Protein AF-A0A971TRM1-F1 (afdb_monomer)

Radius of gyration: 13.99 Å; Cα contacts (8 Å, |Δi|>4): 236; chains: 1; bounding box: 36×29×34 Å

Nearest PDB structures (foldseek):
  6j38-assembly1_B-2  TM=5.902E-01  e=6.437E-01  Streptomyces sp. MJ635-86F5
  6j39-assembly1_A  TM=5.889E-01  e=5.647E-01  Streptomyces sp. MJ635-86F5
  6yua-assembly1_A  TM=3.708E-01  e=4.954E-01  Clostridium autoethanogenum DSM 10061
  9jxu-assembly1_A  TM=4.858E-01  e=3.307E+00  Limosilactobacillus reuteri
  1lc0-assembly1_A  TM=4.575E-01  e=2.384E+00  Rattus norvegicus

Structure (mmCIF, N/CA/C/O backbone):
data_AF-A0A971TRM1-F1
#
_entry.id   AF-A0A971TRM1-F1
#
loop_
_atom_site.group_PDB
_atom_site.id
_atom_site.type_symbol
_atom_site.label_atom_id
_atom_site.label_alt_id
_atom_site.label_comp_id
_atom_site.label_asym_id
_atom_site.label_entity_id
_atom_site.label_seq_id
_atom_site.pdbx_PDB_ins_code
_atom_site.Cartn_x
_atom_site.Cartn_y
_atom_site.Cartn_z
_atom_site.occupancy
_atom_site.B_iso_or_equiv
_atom_site.auth_seq_id
_atom_site.auth_comp_id
_atom_site.auth_asym_id
_atom_site.auth_atom_id
_atom_site.pdbx_PDB_model_num
ATOM 1 N N . MET A 1 1 ? -6.899 6.297 13.730 1.00 97.25 1 MET A N 1
ATOM 2 C CA . MET A 1 1 ? -5.560 6.035 13.160 1.00 97.25 1 MET A CA 1
ATOM 3 C C . MET A 1 1 ? -5.671 4.924 12.124 1.00 97.25 1 MET A C 1
ATOM 5 O O . MET A 1 1 ? -6.598 4.128 12.231 1.00 97.25 1 MET A O 1
ATOM 9 N N . LEU A 1 2 ? -4.779 4.900 11.138 1.00 98.69 2 LEU A N 1
ATOM 10 C CA . LEU A 1 2 ? -4.633 3.853 10.125 1.00 98.69 2 LEU A CA 1
ATOM 11 C C . LEU A 1 2 ? -3.147 3.484 10.023 1.00 98.69 2 LEU A C 1
ATOM 13 O O . LEU A 1 2 ? -2.313 4.388 10.027 1.00 98.69 2 LEU A O 1
ATOM 17 N N . VAL A 1 3 ? -2.814 2.201 9.899 1.00 98.75 3 VAL A N 1
ATOM 18 C CA . VAL A 1 3 ? -1.453 1.768 9.539 1.00 98.75 3 VAL A CA 1
ATOM 19 C C . VAL A 1 3 ? -1.422 1.409 8.057 1.00 98.75 3 VAL A C 1
ATOM 21 O O . VAL A 1 3 ? -2.172 0.545 7.610 1.00 98.75 3 VAL A O 1
ATOM 24 N N . CYS A 1 4 ? -0.572 2.076 7.285 1.00 98.56 4 CYS A N 1
ATOM 25 C CA . CYS A 1 4 ? -0.312 1.751 5.889 1.00 98.56 4 CYS A CA 1
ATOM 26 C C . CYS A 1 4 ? 0.974 0.927 5.798 1.00 98.56 4 CYS A C 1
ATOM 28 O O . CYS A 1 4 ? 2.047 1.401 6.170 1.00 98.56 4 CYS A O 1
ATOM 30 N N . ILE A 1 5 ? 0.864 -0.288 5.266 1.00 98.75 5 ILE A N 1
ATOM 31 C CA . ILE A 1 5 ? 1.966 -1.244 5.154 1.00 98.75 5 ILE A CA 1
ATOM 32 C C . ILE A 1 5 ? 2.320 -1.420 3.675 1.00 98.75 5 ILE A C 1
ATOM 34 O O . ILE A 1 5 ? 1.575 -2.037 2.912 1.00 98.75 5 ILE A O 1
ATOM 38 N N . ALA A 1 6 ? 3.459 -0.865 3.266 1.00 98.00 6 ALA A N 1
ATOM 39 C CA . ALA A 1 6 ? 4.031 -0.997 1.929 1.00 98.00 6 ALA A CA 1
ATOM 40 C C . ALA A 1 6 ? 5.101 -2.097 1.877 1.00 98.00 6 ALA A C 1
ATOM 42 O O . ALA A 1 6 ? 5.309 -2.826 2.841 1.00 98.00 6 ALA A O 1
ATOM 43 N N . SER A 1 7 ? 5.699 -2.316 0.704 1.00 96.75 7 SER A N 1
ATOM 44 C CA . SER A 1 7 ? 6.552 -3.488 0.448 1.00 96.75 7 SER A CA 1
ATOM 45 C C . SER A 1 7 ? 8.052 -3.212 0.580 1.00 96.75 7 SER A C 1
ATOM 47 O O . SER A 1 7 ? 8.843 -4.000 0.073 1.00 96.75 7 SER A O 1
ATOM 49 N N . GLY A 1 8 ? 8.460 -2.096 1.190 1.00 96.94 8 GLY A N 1
ATOM 50 C CA . GLY A 1 8 ? 9.871 -1.779 1.416 1.00 96.94 8 GLY A CA 1
ATOM 51 C C . GLY A 1 8 ? 10.572 -2.821 2.302 1.00 96.94 8 GLY A C 1
ATOM 52 O O . GLY A 1 8 ? 9.922 -3.370 3.195 1.00 96.94 8 GLY A O 1
ATOM 53 N N . PRO A 1 9 ? 11.864 -3.119 2.062 1.00 97.00 9 PRO A N 1
ATOM 54 C CA . PRO A 1 9 ? 12.670 -4.004 2.907 1.00 97.00 9 PRO A CA 1
ATOM 55 C C . PRO A 1 9 ? 12.719 -3.679 4.408 1.00 97.00 9 PRO A C 1
ATOM 57 O O . PRO A 1 9 ? 13.087 -4.557 5.178 1.00 97.00 9 PRO A O 1
ATOM 60 N N . SER A 1 10 ? 12.381 -2.458 4.843 1.00 97.31 10 SER A N 1
ATOM 61 C CA . SER A 1 10 ? 12.312 -2.138 6.279 1.00 97.31 10 SER A CA 1
ATOM 62 C C . SER A 1 10 ? 11.155 -2.816 7.014 1.00 97.31 10 SER A C 1
ATOM 64 O O . SER A 1 10 ? 11.175 -2.849 8.239 1.00 97.31 10 SER A O 1
ATOM 66 N N . LEU A 1 11 ? 10.153 -3.339 6.297 1.00 97.88 11 LEU A N 1
ATOM 67 C CA . LEU A 1 11 ? 9.034 -4.044 6.911 1.00 97.88 11 LEU A CA 1
ATOM 68 C C . LEU A 1 11 ? 9.453 -5.446 7.360 1.00 97.88 11 LEU A C 1
ATOM 70 O O . LEU A 1 11 ? 9.865 -6.266 6.535 1.00 97.88 11 LEU A O 1
ATOM 74 N N . THR A 1 12 ? 9.245 -5.741 8.640 1.00 97.38 12 THR A N 1
ATOM 75 C CA . THR A 1 12 ? 9.498 -7.062 9.223 1.00 97.38 12 THR A CA 1
ATOM 76 C C . THR A 1 12 ? 8.207 -7.804 9.590 1.00 97.38 12 THR A C 1
ATOM 78 O O . THR A 1 12 ? 7.108 -7.236 9.621 1.00 97.38 12 THR A O 1
ATOM 81 N N . ALA A 1 13 ? 8.323 -9.106 9.865 1.00 97.31 13 ALA A N 1
ATOM 82 C CA . ALA A 1 13 ? 7.198 -9.903 10.354 1.00 97.31 13 ALA A CA 1
ATOM 83 C C . ALA A 1 13 ? 6.819 -9.517 11.796 1.00 97.31 13 ALA A C 1
ATOM 85 O O . ALA A 1 13 ? 5.642 -9.532 12.162 1.00 97.31 13 ALA A O 1
ATOM 86 N N . GLU A 1 14 ? 7.808 -9.124 12.595 1.00 98.19 14 GLU A N 1
ATOM 87 C CA . GLU A 1 14 ? 7.654 -8.627 13.958 1.00 98.19 14 GLU A CA 1
ATOM 88 C C . GLU A 1 14 ? 6.846 -7.325 13.973 1.00 98.19 14 GLU A C 1
ATOM 90 O O . GLU A 1 14 ? 5.895 -7.205 14.745 1.00 98.19 14 GLU A O 1
ATOM 95 N N . ASP A 1 15 ? 7.138 -6.399 13.053 1.00 97.88 15 ASP A N 1
ATOM 96 C CA . ASP A 1 15 ? 6.339 -5.186 12.851 1.00 97.88 15 ASP A CA 1
ATOM 97 C C . ASP A 1 15 ? 4.869 -5.519 12.575 1.00 97.88 15 ASP A C 1
ATOM 99 O O . ASP A 1 15 ? 3.964 -4.969 13.204 1.00 97.88 15 ASP A O 1
ATOM 103 N N . CYS A 1 16 ? 4.620 -6.450 11.648 1.00 98.31 16 CYS A N 1
ATOM 104 C CA . CYS A 1 16 ? 3.263 -6.873 11.308 1.00 98.31 16 CYS A CA 1
ATOM 105 C C . CYS A 1 16 ? 2.551 -7.508 12.508 1.00 98.31 16 CYS A C 1
ATOM 107 O O . CYS A 1 16 ? 1.384 -7.208 12.743 1.00 98.31 16 CYS A O 1
ATOM 109 N N . THR A 1 17 ? 3.259 -8.315 13.299 1.00 98.44 17 THR A N 1
ATOM 110 C CA . THR A 1 17 ? 2.722 -8.943 14.514 1.00 98.44 17 THR A CA 1
ATOM 111 C C . THR A 1 17 ? 2.309 -7.892 15.548 1.00 98.44 17 THR A C 1
ATOM 113 O O . THR A 1 17 ? 1.219 -7.972 16.116 1.00 98.44 17 THR A O 1
ATOM 116 N N . LEU A 1 18 ? 3.139 -6.867 15.768 1.00 98.31 18 LEU A N 1
ATOM 117 C CA . LEU A 1 18 ? 2.825 -5.768 16.688 1.00 98.31 18 LEU A CA 1
ATOM 118 C C . LEU A 1 18 ? 1.607 -4.964 16.222 1.00 98.31 18 LEU A C 1
ATOM 120 O O . LEU A 1 18 ? 0.737 -4.620 17.026 1.00 98.31 18 LEU A O 1
ATOM 124 N N . VAL A 1 19 ? 1.517 -4.678 14.921 1.00 98.44 19 VAL A N 1
ATOM 125 C CA . VAL A 1 19 ? 0.361 -3.972 14.359 1.00 98.44 19 VAL A CA 1
ATOM 126 C C . VAL A 1 19 ? -0.907 -4.814 14.496 1.00 98.44 19 VAL A C 1
ATOM 128 O O . VAL A 1 19 ? -1.935 -4.274 14.902 1.00 98.44 19 VAL A O 1
ATOM 131 N N . GLU A 1 20 ? -0.852 -6.117 14.221 1.00 98.56 20 GLU A N 1
ATOM 132 C CA . GLU A 1 20 ? -1.993 -7.024 14.388 1.00 98.56 20 GLU A CA 1
ATOM 133 C C . GLU A 1 20 ? -2.524 -6.998 15.826 1.00 98.56 20 GLU A C 1
ATOM 135 O O . GLU A 1 20 ? -3.712 -6.761 16.052 1.00 98.56 20 GLU A O 1
ATOM 140 N N . GLN A 1 21 ? -1.626 -7.142 16.805 1.00 98.50 21 GLN A N 1
ATOM 141 C CA . GLN A 1 21 ? -1.960 -7.125 18.232 1.00 98.50 21 GLN A CA 1
ATOM 142 C C . GLN A 1 21 ? -2.533 -5.781 18.699 1.00 98.50 21 GLN A C 1
ATOM 144 O O . GLN A 1 21 ? -3.337 -5.745 19.629 1.00 98.50 21 GLN A O 1
ATOM 149 N N . SER A 1 22 ? -2.159 -4.675 18.049 1.00 98.12 22 SER A N 1
ATOM 150 C CA . SER A 1 22 ? -2.689 -3.346 18.378 1.00 98.12 22 SER A CA 1
ATOM 151 C C . SER A 1 22 ? -4.172 -3.166 18.023 1.00 98.12 22 SER A C 1
ATOM 153 O O . SER A 1 22 ? -4.817 -2.249 18.532 1.00 98.12 22 SER A O 1
ATOM 155 N N . GLY A 1 23 ? -4.713 -3.987 17.113 1.00 97.81 23 GLY A N 1
ATOM 156 C CA . GLY A 1 23 ? -6.080 -3.856 16.601 1.00 97.81 23 GLY A CA 1
ATOM 157 C C . GLY A 1 23 ? -6.333 -2.599 15.754 1.00 97.81 23 GLY A C 1
ATOM 158 O O . GLY A 1 23 ? -7.481 -2.309 15.403 1.00 97.81 23 GLY A O 1
ATOM 159 N N . ILE A 1 24 ? -5.293 -1.828 15.411 1.00 98.25 24 ILE A N 1
ATOM 160 C CA . ILE A 1 24 ? -5.442 -0.621 14.592 1.00 98.25 24 ILE A CA 1
ATOM 161 C C . ILE A 1 24 ? -5.832 -1.031 13.161 1.00 98.25 24 ILE A C 1
ATOM 163 O O . ILE A 1 24 ? -5.194 -1.909 12.569 1.00 98.25 24 ILE A O 1
ATOM 167 N N . PRO A 1 25 ? -6.845 -0.380 12.548 1.00 98.50 25 PRO A N 1
ATOM 168 C CA . PRO A 1 25 ? -7.183 -0.622 11.153 1.00 98.50 25 PRO A CA 1
ATOM 169 C C . PRO A 1 25 ? -5.950 -0.507 10.261 1.00 98.50 25 PRO A C 1
ATOM 171 O O . PRO A 1 25 ? -5.214 0.480 10.326 1.00 98.50 25 PRO A O 1
ATOM 174 N N . THR A 1 26 ? -5.752 -1.515 9.418 1.00 98.81 26 THR A N 1
ATOM 175 C CA . THR A 1 26 ? -4.548 -1.646 8.599 1.00 98.81 26 THR A CA 1
ATOM 176 C C . THR A 1 26 ? -4.897 -1.713 7.122 1.00 98.81 26 THR A C 1
ATOM 178 O O . THR A 1 26 ? -5.845 -2.393 6.721 1.00 98.81 26 THR A O 1
ATOM 181 N N . MET A 1 27 ? -4.115 -0.999 6.317 1.00 98.81 27 MET A N 1
ATOM 182 C CA . MET A 1 27 ? -4.137 -1.040 4.866 1.00 98.81 27 MET A CA 1
ATOM 183 C C . MET A 1 27 ? -2.833 -1.628 4.337 1.00 98.81 27 MET A C 1
ATOM 185 O O . MET A 1 27 ? -1.769 -1.023 4.460 1.00 98.81 27 MET A O 1
ATOM 189 N N . ALA A 1 28 ? -2.931 -2.784 3.691 1.00 98.81 28 ALA A N 1
ATOM 190 C CA . ALA A 1 28 ? -1.826 -3.374 2.958 1.00 98.81 28 ALA A CA 1
ATOM 191 C C . ALA A 1 28 ? -1.751 -2.796 1.538 1.00 98.81 28 ALA A C 1
ATOM 193 O O . ALA A 1 28 ? -2.754 -2.709 0.828 1.00 98.81 28 ALA A O 1
ATOM 194 N N . VAL A 1 29 ? -0.553 -2.420 1.098 1.00 98.50 29 VAL A N 1
ATOM 195 C CA . VAL A 1 29 ? -0.312 -1.894 -0.248 1.00 98.50 29 VAL A CA 1
ATOM 196 C C . VAL A 1 29 ? 0.316 -2.973 -1.121 1.00 98.50 29 VAL A C 1
ATOM 198 O O . VAL A 1 29 ? 1.329 -3.571 -0.754 1.00 98.50 29 VAL A O 1
ATOM 201 N N . ASN A 1 30 ? -0.254 -3.184 -2.310 1.00 97.38 30 ASN A N 1
ATOM 202 C CA . ASN A 1 30 ? 0.182 -4.206 -3.261 1.00 97.38 30 ASN A CA 1
ATOM 203 C C . ASN A 1 30 ? 0.360 -5.568 -2.558 1.00 97.38 30 ASN A C 1
ATOM 205 O O . ASN A 1 30 ? -0.580 -6.059 -1.950 1.00 97.38 30 ASN A O 1
ATOM 209 N N . MET A 1 31 ? 1.543 -6.188 -2.617 1.00 97.31 31 MET A N 1
ATOM 210 C CA . MET A 1 31 ? 1.788 -7.542 -2.097 1.00 97.31 31 MET A CA 1
ATOM 211 C C . MET A 1 31 ? 1.872 -7.633 -0.576 1.00 97.31 31 MET A C 1
ATOM 213 O O . MET A 1 31 ? 1.912 -8.742 -0.046 1.00 97.31 31 MET A O 1
ATOM 217 N N . SER A 1 32 ? 1.884 -6.506 0.140 1.00 98.38 32 SER A N 1
ATOM 218 C CA . SER A 1 32 ? 2.047 -6.515 1.595 1.00 9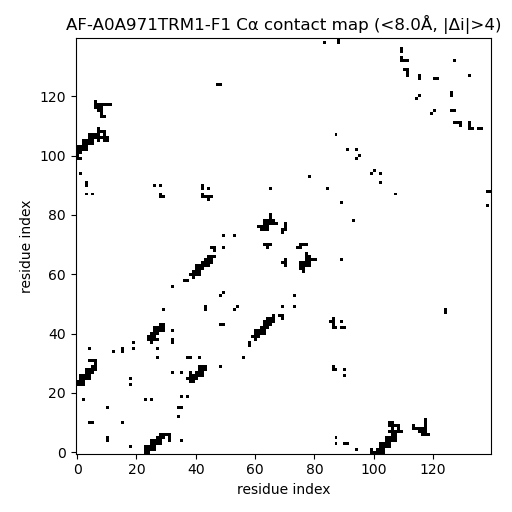8.38 32 SER A CA 1
ATOM 219 C C . SER A 1 32 ? 0.905 -7.209 2.344 1.00 98.38 32 SER A C 1
ATOM 221 O O . SER A 1 32 ? 1.089 -7.544 3.506 1.00 98.38 32 SER A O 1
ATOM 223 N N . TRP A 1 33 ? -0.217 -7.539 1.686 1.00 98.44 33 TRP A N 1
ATOM 224 C CA . TRP A 1 33 ? -1.279 -8.376 2.269 1.00 98.44 33 TRP A CA 1
ATOM 225 C C . TRP A 1 33 ? -0.797 -9.793 2.599 1.00 98.44 33 TRP A C 1
ATOM 227 O O . TRP A 1 33 ? -1.350 -10.439 3.483 1.00 98.44 33 TRP A O 1
ATOM 237 N N . LYS A 1 34 ? 0.246 -10.279 1.911 1.00 97.88 34 LYS A N 1
ATOM 238 C CA . LYS A 1 34 ? 0.838 -11.593 2.184 1.00 97.88 34 LYS A CA 1
ATOM 239 C C . LYS A 1 34 ? 1.509 -11.652 3.557 1.00 97.88 34 LYS A C 1
ATOM 241 O O . LYS A 1 34 ? 1.501 -12.712 4.169 1.00 97.88 34 LYS A O 1
ATOM 246 N N . MET A 1 35 ? 2.063 -10.533 4.027 1.00 97.81 35 MET A N 1
ATOM 247 C CA . MET A 1 35 ? 2.646 -10.412 5.367 1.00 97.81 35 MET A CA 1
ATOM 248 C C . MET A 1 35 ? 1.602 -9.900 6.370 1.00 97.81 35 MET A C 1
ATOM 250 O O . MET A 1 35 ? 1.400 -10.495 7.420 1.00 97.81 35 MET A O 1
ATOM 254 N N . ALA A 1 36 ? 0.859 -8.853 6.007 1.00 98.25 36 ALA A N 1
ATOM 255 C CA . ALA A 1 36 ? -0.223 -8.287 6.805 1.00 98.25 36 ALA A CA 1
ATOM 256 C C . ALA A 1 36 ? -1.567 -8.964 6.490 1.00 98.25 36 ALA A C 1
ATOM 258 O O . ALA A 1 36 ? -2.486 -8.338 5.954 1.00 98.25 36 ALA A O 1
ATOM 259 N N . ARG A 1 37 ? -1.691 -10.258 6.811 1.00 98.25 37 ARG A N 1
ATOM 260 C CA . ARG A 1 37 ? -2.917 -11.037 6.539 1.00 98.25 37 ARG A CA 1
ATOM 261 C C . ARG A 1 37 ? -4.150 -10.543 7.306 1.00 98.25 37 ARG A C 1
ATOM 263 O O . ARG A 1 37 ? -5.272 -10.803 6.886 1.00 98.25 37 ARG A O 1
ATOM 270 N N . PHE A 1 38 ? -3.939 -9.787 8.379 1.00 98.50 38 PHE A N 1
ATOM 271 C CA . PHE A 1 38 ? -4.965 -9.127 9.194 1.00 98.50 38 PHE A CA 1
ATOM 272 C C . PHE A 1 38 ? -5.460 -7.791 8.610 1.00 98.50 38 PHE A C 1
ATOM 274 O O . PHE A 1 38 ? -6.279 -7.106 9.227 1.00 98.50 38 PHE A O 1
ATOM 281 N N . ALA A 1 39 ? -4.950 -7.365 7.449 1.00 98.69 39 ALA A N 1
ATOM 282 C CA . ALA A 1 39 ? -5.306 -6.078 6.869 1.00 98.69 39 ALA A CA 1
ATOM 283 C C . ALA A 1 39 ? -6.816 -5.967 6.605 1.00 98.69 39 ALA A C 1
ATOM 285 O O . ALA A 1 39 ? -7.428 -6.820 5.963 1.00 98.69 39 ALA A O 1
ATOM 286 N N . LYS A 1 40 ? -7.407 -4.853 7.045 1.00 98.75 40 LYS A N 1
ATOM 287 C CA . LYS A 1 40 ? -8.809 -4.517 6.767 1.00 98.75 40 LYS A CA 1
ATOM 288 C C . LYS A 1 40 ? -8.996 -4.050 5.323 1.00 98.75 40 LYS A C 1
ATOM 290 O O . LYS A 1 40 ? -10.038 -4.297 4.718 1.00 98.75 40 LYS A O 1
ATOM 295 N N . TYR A 1 41 ? -7.986 -3.374 4.777 1.00 98.88 41 TYR A N 1
ATOM 296 C CA . TYR A 1 41 ? -8.002 -2.816 3.428 1.00 98.88 41 TYR A CA 1
ATOM 297 C C . TYR A 1 41 ? -6.790 -3.299 2.625 1.00 98.88 41 TYR A C 1
ATOM 299 O O . TYR A 1 41 ? -5.690 -3.433 3.160 1.00 98.88 41 TYR A O 1
ATOM 307 N N . ILE A 1 42 ? -6.973 -3.492 1.321 1.00 98.88 42 ILE A N 1
ATOM 308 C CA . ILE A 1 42 ? -5.892 -3.676 0.349 1.00 98.88 42 ILE A CA 1
ATOM 309 C C . ILE A 1 42 ? -5.986 -2.575 -0.697 1.00 98.88 42 ILE A C 1
ATOM 311 O O . ILE A 1 42 ? -7.044 -2.371 -1.297 1.00 98.88 42 ILE A O 1
ATOM 315 N N . TYR A 1 43 ? -4.861 -1.915 -0.964 1.00 98.75 43 TYR A N 1
ATOM 316 C CA . TYR A 1 43 ? -4.762 -0.900 -2.003 1.00 98.75 43 TYR A CA 1
ATOM 317 C C . TYR A 1 43 ? -3.728 -1.266 -3.063 1.00 98.75 43 TYR A C 1
ATOM 319 O O . TYR A 1 43 ? -2.544 -1.440 -2.769 1.00 98.75 43 TYR A O 1
ATOM 327 N N . ALA A 1 44 ? -4.157 -1.282 -4.323 1.00 97.88 44 ALA A N 1
ATOM 328 C CA . ALA A 1 44 ? -3.261 -1.319 -5.473 1.00 97.88 44 ALA A CA 1
ATOM 329 C C . ALA A 1 44 ? -3.795 -0.411 -6.582 1.00 97.88 44 ALA A C 1
ATOM 331 O O . ALA A 1 44 ? -4.985 -0.397 -6.913 1.00 97.88 44 ALA A O 1
ATOM 332 N N . GLY A 1 45 ? -2.917 0.417 -7.136 1.00 95.56 45 GLY A N 1
ATOM 333 C CA . GLY A 1 45 ? -3.355 1.539 -7.953 1.00 95.56 45 GLY A CA 1
ATOM 334 C C . GLY A 1 45 ? -3.584 1.227 -9.432 1.00 95.56 45 GLY A C 1
ATOM 335 O O . GLY A 1 45 ? -4.420 1.883 -10.053 1.00 95.56 45 GLY A O 1
ATOM 336 N N . ASP A 1 46 ? -2.878 0.244 -9.996 1.00 93.56 46 ASP A N 1
ATOM 337 C CA . ASP A 1 46 ? -2.931 -0.068 -11.424 1.00 93.56 46 ASP A CA 1
ATOM 338 C C . ASP A 1 46 ? -3.606 -1.404 -11.725 1.00 93.56 46 ASP A C 1
ATOM 340 O O . ASP A 1 46 ? -3.624 -2.337 -10.926 1.00 93.56 46 ASP A O 1
ATOM 344 N N . ARG A 1 47 ? -4.172 -1.467 -12.931 1.00 95.69 47 ARG A N 1
ATOM 345 C CA . ARG A 1 47 ? -4.934 -2.606 -13.428 1.00 95.69 47 ARG A CA 1
ATOM 346 C C . ARG A 1 47 ? -4.083 -3.866 -13.588 1.00 95.69 47 ARG A C 1
ATOM 348 O O . ARG A 1 47 ? -4.540 -4.941 -13.213 1.00 95.69 47 ARG A O 1
ATOM 355 N N . SER A 1 48 ? -2.855 -3.718 -14.086 1.00 95.50 48 SER A N 1
ATOM 356 C CA . SER A 1 48 ? -1.929 -4.835 -14.292 1.00 95.50 48 SER A CA 1
ATOM 357 C C . SER A 1 48 ? -1.617 -5.582 -13.000 1.00 95.50 48 SER A C 1
ATOM 359 O O . SER A 1 48 ? -1.501 -6.805 -13.015 1.00 95.50 48 SER A O 1
ATOM 361 N N . TRP A 1 49 ? -1.513 -4.875 -11.872 1.00 96.31 49 TRP A N 1
ATOM 362 C CA . TRP A 1 49 ? -1.329 -5.525 -10.583 1.00 96.31 49 TRP A CA 1
ATOM 363 C C . TRP A 1 49 ? -2.538 -6.392 -10.212 1.00 96.31 49 TRP A C 1
ATOM 365 O O . TRP A 1 49 ? -2.350 -7.546 -9.823 1.00 96.31 49 TRP A O 1
ATOM 375 N N . TRP A 1 50 ? -3.760 -5.876 -10.383 1.00 97.56 50 TRP A N 1
ATOM 376 C CA . TRP A 1 50 ? -4.993 -6.614 -10.084 1.00 97.56 50 TRP A CA 1
ATOM 377 C C . TRP A 1 50 ? -5.202 -7.823 -10.995 1.00 97.56 50 TRP A C 1
ATOM 379 O O . TRP A 1 50 ? -5.576 -8.880 -10.497 1.00 97.56 50 TRP A O 1
ATOM 389 N N . ASP A 1 51 ? -4.909 -7.705 -12.293 1.00 96.50 51 ASP A N 1
ATOM 390 C CA . ASP A 1 51 ? -5.028 -8.822 -13.244 1.00 96.50 51 ASP A CA 1
ATOM 391 C C . ASP A 1 51 ? -4.167 -10.025 -12.843 1.00 96.50 51 ASP A C 1
ATOM 393 O O . ASP A 1 51 ? -4.582 -11.171 -13.000 1.00 96.50 51 ASP A O 1
ATOM 397 N N . ARG A 1 52 ? -2.977 -9.763 -12.292 1.00 95.81 52 ARG A N 1
ATOM 398 C CA . ARG A 1 52 ? -2.033 -10.813 -11.898 1.00 95.81 52 ARG A CA 1
ATOM 399 C C . ARG A 1 52 ? -2.303 -11.359 -10.501 1.00 95.81 52 ARG A C 1
ATOM 401 O O . ARG A 1 52 ? -2.287 -12.567 -10.315 1.00 95.81 52 ARG A O 1
ATOM 408 N N . ASN A 1 53 ? -2.535 -10.473 -9.532 1.00 95.94 53 ASN A N 1
ATOM 409 C CA . ASN A 1 53 ? -2.486 -10.822 -8.107 1.00 95.94 53 ASN A CA 1
ATOM 410 C C . ASN A 1 53 ? -3.863 -10.811 -7.432 1.00 95.94 53 ASN A C 1
ATOM 412 O O . ASN A 1 53 ? -4.028 -11.391 -6.365 1.00 95.94 53 ASN A O 1
ATOM 416 N N . GLY A 1 54 ? -4.858 -10.135 -8.015 1.00 96.00 54 GLY A N 1
ATOM 417 C CA . GLY A 1 54 ? -6.140 -9.877 -7.354 1.00 96.00 54 GLY A CA 1
ATOM 418 C C . GLY A 1 54 ? -6.942 -11.140 -7.038 1.00 96.00 54 GLY A C 1
ATOM 419 O O . GLY A 1 54 ? -7.649 -11.181 -6.032 1.00 96.00 54 GLY A O 1
ATOM 420 N N . LYS A 1 55 ? -6.805 -12.173 -7.878 1.00 96.31 55 LYS A N 1
ATOM 421 C CA . LYS A 1 55 ? -7.445 -13.485 -7.698 1.00 96.31 55 LYS A CA 1
ATOM 422 C C . LYS A 1 55 ? -6.838 -14.309 -6.557 1.00 96.31 55 LYS A C 1
ATOM 424 O O . LYS A 1 55 ? -7.539 -15.140 -5.996 1.00 96.31 55 LYS A O 1
ATOM 429 N N . ASP A 1 56 ? -5.574 -14.059 -6.209 1.00 96.81 56 ASP A N 1
ATOM 430 C CA . ASP A 1 56 ? -4.851 -14.820 -5.183 1.00 96.81 56 ASP A CA 1
ATOM 431 C C . ASP A 1 56 ? -5.143 -14.299 -3.767 1.00 96.81 56 ASP A C 1
ATOM 433 O O . ASP A 1 56 ? -4.750 -14.919 -2.784 1.00 96.81 56 ASP A O 1
ATOM 437 N N . ILE A 1 57 ? -5.810 -13.144 -3.650 1.00 98.19 57 ILE A N 1
ATOM 438 C CA . ILE A 1 57 ? -6.184 -12.558 -2.363 1.00 98.19 57 ILE A CA 1
ATOM 439 C C . ILE A 1 57 ? -7.283 -13.414 -1.729 1.00 98.19 57 ILE A C 1
ATOM 441 O O . ILE A 1 57 ? -8.435 -13.399 -2.173 1.00 98.19 57 ILE A O 1
ATOM 445 N N . ASP A 1 58 ? -6.918 -14.081 -0.641 1.00 98.06 58 ASP A N 1
ATOM 446 C CA . ASP A 1 58 ? -7.719 -15.056 0.101 1.00 98.06 58 ASP A CA 1
ATOM 447 C C . ASP A 1 58 ? -8.172 -14.552 1.486 1.00 98.06 58 ASP A C 1
ATOM 449 O O . ASP A 1 58 ? -8.743 -15.305 2.272 1.00 98.06 58 ASP A O 1
ATOM 453 N N . ILE A 1 59 ? -7.945 -13.270 1.787 1.00 98.31 59 ILE A N 1
ATOM 454 C CA . ILE A 1 59 ? -8.404 -12.605 3.014 1.00 98.31 59 ILE A CA 1
ATOM 455 C C . ILE A 1 59 ? -9.633 -11.719 2.742 1.00 98.31 59 ILE A C 1
ATOM 457 O O . ILE A 1 59 ? -9.772 -11.187 1.632 1.00 98.31 59 ILE A O 1
ATOM 461 N N . PRO A 1 60 ? -10.515 -11.491 3.736 1.00 97.75 60 PRO A N 1
ATOM 462 C CA . PRO A 1 60 ? -11.766 -10.743 3.562 1.00 97.75 60 PRO A CA 1
ATOM 463 C C . PRO A 1 60 ? -11.577 -9.212 3.516 1.00 97.75 60 PRO A C 1
ATOM 465 O O . PRO A 1 60 ? -12.489 -8.457 3.848 1.00 97.75 60 PRO A O 1
ATOM 468 N N . ALA A 1 61 ? -10.395 -8.734 3.124 1.00 98.44 61 ALA A N 1
ATOM 469 C CA . ALA A 1 61 ? -10.072 -7.315 3.086 1.00 98.44 61 ALA A CA 1
ATOM 470 C C . ALA A 1 61 ? -10.857 -6.572 1.993 1.00 98.44 61 ALA A C 1
ATOM 472 O O . ALA A 1 61 ? -11.023 -7.060 0.870 1.00 98.44 61 ALA A O 1
ATOM 473 N N . GLU A 1 62 ? -11.270 -5.339 2.285 1.00 98.56 62 GLU A N 1
ATOM 474 C CA . GLU A 1 62 ? -11.842 -4.451 1.277 1.00 98.56 62 GLU A CA 1
ATOM 475 C C . GLU A 1 62 ? -10.777 -4.043 0.252 1.00 98.56 62 GLU A C 1
ATOM 477 O O . GLU A 1 62 ? -9.686 -3.594 0.603 1.00 98.56 62 GLU A O 1
ATOM 482 N N . ARG A 1 63 ? -11.108 -4.152 -1.035 1.00 98.75 63 ARG A N 1
ATOM 483 C CA . ARG A 1 63 ? -10.169 -3.932 -2.143 1.00 98.75 63 ARG A CA 1
ATOM 484 C C . ARG A 1 63 ? -10.413 -2.573 -2.786 1.00 98.75 63 ARG A C 1
ATOM 486 O O . ARG A 1 63 ? -11.526 -2.305 -3.243 1.00 98.75 63 ARG A O 1
ATOM 493 N N . TRP A 1 64 ? -9.371 -1.751 -2.857 1.00 98.75 64 TRP A N 1
ATOM 494 C CA . TRP A 1 64 ? -9.443 -0.373 -3.336 1.00 98.75 64 TRP A CA 1
ATOM 495 C C . TRP A 1 64 ? -8.409 -0.071 -4.419 1.00 98.75 64 TRP A C 1
ATOM 497 O O . TRP A 1 64 ? -7.253 -0.489 -4.355 1.00 98.75 64 TRP A O 1
ATOM 507 N N . THR A 1 65 ? -8.817 0.711 -5.415 1.00 98.62 65 THR A N 1
ATOM 508 C CA . THR A 1 65 ? -7.946 1.143 -6.513 1.00 98.62 65 THR A CA 1
ATOM 509 C C . THR A 1 65 ? -8.306 2.536 -7.009 1.00 98.62 65 THR A C 1
ATOM 511 O O . THR A 1 65 ? -9.474 2.909 -6.997 1.00 98.62 65 THR A O 1
ATOM 514 N N . CYS A 1 66 ? -7.335 3.312 -7.498 1.00 97.69 66 CYS A N 1
ATOM 515 C CA . CYS A 1 66 ? -7.620 4.559 -8.220 1.00 97.69 66 CYS A CA 1
ATOM 516 C C . CYS A 1 66 ? -7.917 4.342 -9.712 1.00 97.69 66 CYS A C 1
ATOM 518 O O . CYS A 1 66 ? -8.373 5.265 -10.387 1.00 97.69 66 CYS A O 1
ATOM 520 N N . SER A 1 67 ? -7.664 3.145 -10.250 1.00 97.19 67 SER A N 1
ATOM 521 C CA . SER A 1 67 ? -7.930 2.838 -11.654 1.00 97.19 67 SER A CA 1
ATOM 522 C C . SER A 1 67 ? -9.398 2.475 -11.866 1.00 97.19 67 SER A C 1
ATOM 524 O O . SER A 1 67 ? -9.856 1.425 -11.419 1.00 97.19 67 SER A O 1
ATOM 526 N N . PHE A 1 68 ? -10.125 3.304 -12.617 1.00 97.06 68 PHE A N 1
ATOM 527 C CA . PHE A 1 68 ? -11.517 3.022 -12.981 1.00 97.06 68 PHE A CA 1
ATOM 528 C C . PHE A 1 68 ? -11.661 1.690 -13.742 1.00 97.06 68 PHE A C 1
ATOM 530 O O . PHE A 1 68 ? -12.556 0.898 -13.458 1.00 97.06 68 PHE A O 1
ATOM 537 N N . SER A 1 69 ? -10.727 1.394 -14.655 1.00 97.56 69 SER A N 1
ATOM 538 C CA . SER A 1 69 ? -10.700 0.121 -15.392 1.00 97.56 69 SER A CA 1
ATOM 539 C C . SER A 1 69 ? -10.500 -1.087 -14.468 1.00 97.56 69 SER A C 1
ATOM 541 O O . SER A 1 69 ? -11.104 -2.138 -14.686 1.00 97.56 69 SER A O 1
ATOM 543 N N . ALA A 1 70 ? -9.674 -0.957 -13.424 1.00 97.75 70 ALA A N 1
ATOM 544 C CA . ALA A 1 70 ? -9.500 -2.018 -12.433 1.00 97.75 70 ALA A CA 1
ATOM 545 C C . ALA A 1 70 ? -10.743 -2.198 -11.566 1.00 97.75 70 ALA A C 1
ATOM 547 O O . ALA A 1 70 ? -11.199 -3.327 -11.408 1.00 97.75 70 ALA A O 1
ATOM 548 N N . ALA A 1 71 ? -11.322 -1.097 -11.084 1.00 98.44 71 ALA A N 1
ATOM 549 C CA . ALA A 1 71 ? -12.548 -1.120 -10.297 1.00 98.44 71 ALA A CA 1
ATOM 550 C C . ALA A 1 71 ? -13.692 -1.819 -11.041 1.00 98.44 71 ALA A C 1
ATOM 552 O O . ALA A 1 71 ? -14.311 -2.732 -10.501 1.00 98.44 71 ALA A O 1
ATOM 553 N N . SER A 1 72 ? -13.915 -1.449 -12.305 1.00 97.88 72 SER A N 1
ATOM 554 C CA . SER A 1 72 ? -14.977 -2.025 -13.132 1.00 97.88 72 SER A CA 1
ATOM 555 C C . SER A 1 72 ? -14.765 -3.517 -13.407 1.00 97.88 72 SER A C 1
ATOM 557 O O . SER A 1 72 ? -15.673 -4.316 -13.190 1.00 97.88 72 SER A O 1
ATOM 559 N N . HIS A 1 73 ? -13.569 -3.918 -13.840 1.00 97.81 73 HIS A N 1
ATOM 560 C CA . HIS A 1 73 ? -13.333 -5.301 -14.257 1.00 97.81 73 HIS A CA 1
ATOM 561 C C . HIS A 1 73 ? -13.232 -6.285 -13.095 1.00 97.81 73 HIS A C 1
ATOM 563 O O . HIS A 1 73 ? -13.767 -7.385 -13.178 1.00 97.81 73 HIS A O 1
ATOM 569 N N . HIS A 1 74 ? -12.566 -5.887 -12.008 1.00 97.69 74 HIS A N 1
ATOM 570 C CA . HIS A 1 74 ? -12.396 -6.734 -10.824 1.00 97.69 74 HIS A CA 1
ATOM 571 C C . HIS A 1 74 ? -13.536 -6.578 -9.814 1.00 97.69 74 HIS A C 1
ATOM 573 O O . HIS A 1 74 ? -13.533 -7.257 -8.792 1.00 97.69 74 HIS A O 1
ATOM 579 N N . LYS A 1 75 ? -14.511 -5.697 -10.091 1.00 97.62 75 LYS A N 1
ATOM 580 C CA . LYS A 1 75 ? -15.642 -5.366 -9.205 1.00 97.62 75 LYS A CA 1
ATOM 581 C C . LYS A 1 75 ? -15.180 -4.955 -7.800 1.00 97.62 75 LYS A C 1
ATOM 583 O O . LYS A 1 75 ? -15.747 -5.370 -6.792 1.00 97.62 75 LYS A O 1
ATOM 588 N N . ILE A 1 76 ? -14.130 -4.138 -7.747 1.00 98.31 76 ILE A N 1
ATOM 589 C CA . ILE A 1 76 ? -13.533 -3.604 -6.514 1.00 98.31 76 ILE A CA 1
ATOM 590 C C . ILE A 1 76 ? -13.823 -2.107 -6.372 1.00 98.31 76 ILE A C 1
ATOM 592 O O . ILE A 1 76 ? -14.265 -1.451 -7.316 1.00 98.31 76 ILE A O 1
ATOM 596 N N . LYS A 1 77 ? -13.577 -1.543 -5.187 1.00 98.56 77 LYS A N 1
ATOM 597 C CA . LYS A 1 77 ? -13.951 -0.160 -4.883 1.00 98.56 77 LYS A CA 1
ATOM 598 C C . LYS A 1 77 ? -13.049 0.842 -5.603 1.00 98.56 77 LYS A C 1
ATOM 600 O O . LYS A 1 77 ? -11.820 0.722 -5.603 1.00 98.56 77 LYS A O 1
ATOM 605 N N . HIS A 1 78 ? -13.671 1.860 -6.198 1.00 98.38 78 HIS A N 1
ATOM 606 C CA . HIS A 1 78 ? -12.969 2.939 -6.889 1.00 98.38 78 HIS A CA 1
ATOM 607 C C . HIS A 1 78 ? -12.698 4.111 -5.944 1.00 98.38 78 HIS A C 1
ATOM 609 O O . HIS A 1 78 ? -13.615 4.719 -5.401 1.00 98.38 78 HIS A O 1
ATOM 615 N N . HIS A 1 79 ? -11.424 4.448 -5.779 1.00 97.88 79 HIS A N 1
ATOM 616 C CA . HIS A 1 79 ? -10.959 5.665 -5.133 1.00 97.88 79 HIS A CA 1
ATOM 617 C C . HIS A 1 79 ? -10.774 6.758 -6.197 1.00 97.88 79 HIS A C 1
ATOM 619 O O . HIS A 1 79 ? -9.764 6.785 -6.906 1.00 97.88 79 HIS A O 1
ATOM 625 N N . ASN A 1 80 ? -11.761 7.643 -6.338 1.00 96.25 80 ASN A N 1
ATOM 626 C CA . ASN A 1 80 ? -11.735 8.709 -7.337 1.00 96.25 80 ASN A CA 1
ATOM 627 C C . ASN A 1 80 ? -10.825 9.867 -6.899 1.00 96.25 80 ASN A C 1
ATOM 629 O O . ASN A 1 80 ? -11.257 10.781 -6.203 1.00 96.25 80 ASN A O 1
ATOM 633 N N . VAL A 1 81 ? -9.563 9.831 -7.329 1.00 94.81 81 VAL A N 1
ATOM 634 C CA . VAL A 1 81 ? -8.543 10.815 -6.949 1.00 94.81 81 VAL A CA 1
ATOM 635 C C . VAL A 1 81 ? -7.642 11.166 -8.138 1.00 94.81 81 VAL A C 1
ATOM 637 O O . VAL A 1 81 ? -7.360 10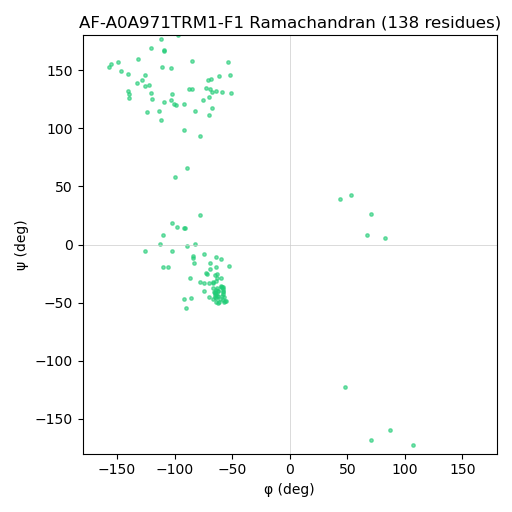.333 -9.003 1.00 94.81 81 VAL A O 1
ATOM 640 N N . LYS A 1 82 ? -7.184 12.421 -8.197 1.00 90.06 82 LYS A N 1
ATOM 641 C CA . LYS A 1 82 ? -6.393 12.983 -9.309 1.00 90.06 82 LYS A CA 1
ATOM 642 C C . LYS A 1 82 ? -4.951 13.298 -8.894 1.00 90.06 82 LYS A C 1
ATOM 644 O O . LYS A 1 82 ? -4.555 13.095 -7.749 1.00 90.06 82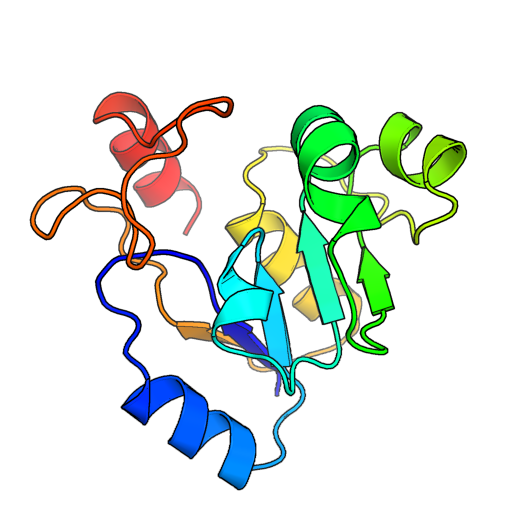 LYS A O 1
ATOM 649 N N . GLY A 1 83 ? -4.131 13.749 -9.843 1.00 89.00 83 GLY A N 1
ATOM 650 C CA . GLY A 1 83 ? -2.750 14.177 -9.596 1.00 89.00 83 GLY A CA 1
ATOM 651 C C . GLY A 1 83 ? -1.721 13.047 -9.659 1.00 89.00 83 GLY A C 1
ATOM 652 O O . GLY A 1 83 ? -1.970 12.001 -10.262 1.00 89.00 83 GLY A O 1
ATOM 653 N N . ALA A 1 84 ? -0.554 13.279 -9.050 1.00 86.88 84 ALA A N 1
ATOM 654 C CA . ALA A 1 84 ? 0.570 12.345 -9.056 1.00 86.88 84 ALA A CA 1
ATOM 655 C C . ALA A 1 84 ? 0.171 10.943 -8.561 1.00 86.88 84 ALA A C 1
ATOM 657 O O . ALA A 1 84 ? -0.818 10.776 -7.855 1.00 86.88 84 ALA A O 1
ATOM 658 N N . TYR A 1 85 ? 0.941 9.921 -8.947 1.00 88.69 85 TYR A N 1
ATOM 659 C CA . TYR A 1 85 ? 0.567 8.523 -8.722 1.00 88.69 85 TYR A CA 1
ATOM 660 C C . TYR A 1 85 ? 1.747 7.637 -8.290 1.00 88.69 85 TYR A C 1
ATOM 662 O O . TYR A 1 85 ? 2.800 7.626 -8.944 1.00 88.69 85 TYR A O 1
ATOM 670 N N . ASN A 1 86 ? 1.525 6.902 -7.195 1.00 92.12 86 ASN A N 1
ATOM 671 C CA . ASN A 1 86 ? 2.098 5.603 -6.825 1.00 92.12 86 ASN A CA 1
ATOM 672 C C . ASN A 1 86 ? 1.122 4.929 -5.820 1.00 92.12 86 ASN A C 1
ATOM 674 O O . ASN A 1 86 ? 0.391 5.651 -5.136 1.00 92.12 86 ASN A O 1
ATOM 678 N N . SER A 1 87 ? 1.074 3.590 -5.726 1.00 95.12 87 SER A N 1
ATOM 679 C CA . SER A 1 87 ? 0.099 2.895 -4.854 1.00 95.12 87 SER A CA 1
ATOM 680 C C . SER A 1 87 ? 0.204 3.307 -3.380 1.00 95.12 87 SER A C 1
ATOM 682 O O . SER A 1 87 ? -0.820 3.517 -2.738 1.00 95.12 87 SER A O 1
ATOM 684 N N . GLY A 1 88 ? 1.421 3.471 -2.852 1.00 96.38 88 GLY A N 1
ATOM 685 C CA . GLY A 1 88 ? 1.643 3.812 -1.443 1.00 96.38 88 GLY A CA 1
ATOM 686 C C . GLY A 1 88 ? 1.097 5.190 -1.070 1.00 96.38 88 GLY A C 1
ATOM 687 O O . GLY A 1 88 ? 0.403 5.325 -0.071 1.00 96.38 88 GLY A O 1
ATOM 688 N N . MET A 1 89 ? 1.347 6.203 -1.897 1.00 95.56 89 MET A N 1
ATOM 689 C CA . MET A 1 89 ? 0.815 7.557 -1.723 1.00 95.56 89 MET A CA 1
ATOM 690 C C . MET A 1 89 ? -0.707 7.582 -1.891 1.00 95.56 89 MET A C 1
ATOM 692 O O . MET A 1 89 ? -1.395 8.290 -1.162 1.00 95.56 89 MET A O 1
ATOM 696 N N . ARG A 1 90 ? -1.258 6.786 -2.816 1.00 96.69 90 ARG A N 1
ATOM 697 C CA . ARG A 1 90 ? -2.713 6.670 -2.985 1.00 96.69 90 ARG A CA 1
ATOM 698 C C . ARG A 1 90 ? -3.399 6.018 -1.785 1.00 96.69 90 ARG A C 1
ATOM 700 O O . ARG A 1 90 ? -4.511 6.425 -1.466 1.00 96.69 90 ARG A O 1
ATOM 707 N N . ALA A 1 91 ? -2.742 5.078 -1.109 1.00 97.94 91 ALA A N 1
ATOM 708 C CA . ALA A 1 91 ? -3.222 4.520 0.153 1.00 97.94 91 ALA A CA 1
ATOM 709 C C . ALA A 1 91 ? -3.242 5.580 1.271 1.00 97.94 91 ALA A C 1
ATOM 711 O O . ALA A 1 91 ? -4.224 5.687 1.998 1.00 97.94 91 ALA A O 1
ATOM 712 N N . ILE A 1 92 ? -2.213 6.432 1.365 1.00 97.06 92 ILE A N 1
ATOM 713 C CA . ILE A 1 92 ? -2.208 7.553 2.324 1.00 97.06 92 ILE A CA 1
ATOM 714 C C . ILE A 1 92 ? -3.351 8.528 2.024 1.00 97.06 92 ILE A C 1
ATOM 716 O O . ILE A 1 92 ? -4.133 8.843 2.916 1.00 97.06 92 ILE A O 1
ATOM 720 N N . GLN A 1 93 ? -3.482 8.969 0.769 1.00 96.88 93 GLN A N 1
ATOM 721 C CA . GLN A 1 93 ? -4.563 9.871 0.352 1.00 96.88 93 GLN A CA 1
ATOM 722 C C . GLN A 1 93 ? -5.939 9.271 0.633 1.00 96.88 93 GLN A C 1
ATOM 724 O O . GLN A 1 93 ? -6.791 9.949 1.189 1.00 96.88 93 GLN A O 1
ATOM 729 N N . TRP A 1 94 ? -6.121 7.978 0.349 1.00 98.12 94 TRP A N 1
ATOM 730 C CA . TRP A 1 94 ? -7.354 7.273 0.685 1.00 98.12 94 TRP A CA 1
ATOM 731 C C . TRP A 1 94 ? -7.651 7.363 2.183 1.00 98.12 94 TRP A C 1
ATOM 733 O O . TRP A 1 94 ? -8.776 7.675 2.561 1.00 98.12 94 TRP A O 1
ATOM 743 N N . GLY A 1 95 ? -6.646 7.146 3.039 1.00 98.19 95 GLY A N 1
ATOM 744 C CA . GLY A 1 95 ? -6.801 7.269 4.488 1.00 98.19 95 GLY A CA 1
ATOM 745 C C . GLY A 1 95 ? -7.255 8.668 4.910 1.00 98.19 95 GLY A C 1
ATOM 746 O O . GLY A 1 95 ? -8.181 8.798 5.710 1.00 98.19 95 GLY A O 1
ATOM 747 N N . ILE A 1 96 ? -6.652 9.708 4.331 1.00 97.25 96 ILE A N 1
ATOM 748 C CA . ILE A 1 96 ? -7.024 11.108 4.581 1.00 97.25 96 ILE A CA 1
ATOM 749 C C . ILE A 1 96 ? -8.480 11.358 4.163 1.00 97.25 96 ILE A C 1
ATOM 751 O O . ILE A 1 96 ? -9.267 11.862 4.967 1.00 97.25 96 ILE A O 1
ATOM 755 N N . ASP A 1 97 ? -8.854 10.943 2.952 1.00 97.38 97 ASP A N 1
ATOM 756 C CA . ASP A 1 97 ? -10.195 11.139 2.389 1.00 97.38 97 ASP A CA 1
ATOM 757 C C . ASP A 1 97 ? -11.275 10.367 3.172 1.00 97.38 97 ASP A C 1
ATOM 759 O O . ASP A 1 97 ? -12.426 10.792 3.234 1.00 97.38 97 ASP A O 1
ATOM 763 N N . HIS A 1 98 ? -10.897 9.273 3.843 1.00 97.38 98 HIS A N 1
ATOM 764 C CA . HIS A 1 98 ? -11.767 8.487 4.731 1.00 97.38 98 HIS A CA 1
ATOM 765 C C . HIS A 1 98 ? -11.714 8.952 6.196 1.00 97.38 98 HIS A C 1
ATOM 767 O O . HIS A 1 98 ? -12.185 8.261 7.100 1.00 97.38 98 HIS A O 1
ATOM 773 N N . GLY A 1 99 ? -11.153 10.136 6.451 1.00 98.12 99 GLY A N 1
ATOM 774 C CA . GLY A 1 99 ? -11.217 10.810 7.745 1.00 98.12 99 GLY A CA 1
ATOM 775 C C . GLY A 1 99 ? -10.182 10.352 8.773 1.00 98.12 99 GLY A C 1
ATOM 776 O O . GLY A 1 99 ? -10.210 10.837 9.909 1.00 98.12 99 GLY A O 1
ATOM 777 N N . TYR A 1 100 ? -9.240 9.475 8.410 1.00 98.44 100 TYR A N 1
ATOM 778 C CA . TYR A 1 100 ? -8.163 9.081 9.315 1.00 98.44 100 TYR A CA 1
ATOM 779 C C . TYR A 1 100 ? -7.224 10.268 9.572 1.00 98.44 100 TYR A C 1
ATOM 781 O O . TYR A 1 100 ? -6.570 10.778 8.670 1.00 98.44 100 TYR A O 1
ATOM 789 N N . LYS A 1 101 ? -7.142 10.701 10.836 1.00 97.56 101 LYS A N 1
ATOM 790 C CA . LYS A 1 101 ? -6.332 11.862 11.262 1.00 97.56 101 LYS A CA 1
ATOM 791 C C . LYS A 1 101 ? -4.855 11.553 11.498 1.00 97.56 101 LYS A C 1
ATOM 793 O O . LYS A 1 101 ? -4.038 12.460 11.575 1.00 97.56 101 LYS A O 1
ATOM 798 N N . THR A 1 102 ? -4.522 10.274 11.613 1.00 98.12 102 THR A N 1
ATOM 799 C CA . THR A 1 102 ? -3.158 9.800 11.850 1.00 98.12 102 THR A CA 1
ATOM 800 C C . THR A 1 102 ? -2.938 8.564 11.006 1.00 98.12 102 THR A C 1
ATOM 802 O O . THR A 1 102 ? -3.731 7.619 11.096 1.00 98.12 102 THR A O 1
ATOM 805 N N . ILE A 1 103 ? -1.880 8.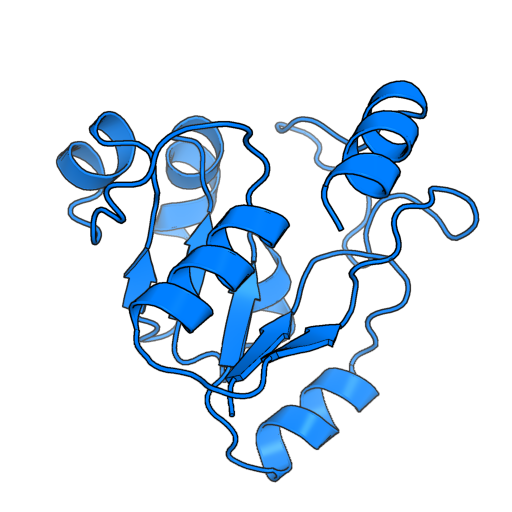591 10.200 1.00 98.25 103 ILE A N 1
ATOM 806 C CA . ILE A 1 103 ? -1.496 7.506 9.303 1.00 98.25 103 ILE A CA 1
ATOM 807 C C . ILE A 1 103 ? -0.054 7.126 9.634 1.00 98.25 103 ILE A C 1
ATOM 809 O O . ILE A 1 103 ? 0.850 7.939 9.457 1.00 98.25 103 ILE A O 1
ATOM 813 N N . LEU A 1 104 ? 0.143 5.910 10.137 1.00 98.25 104 LEU A N 1
ATOM 814 C CA . LEU A 1 104 ? 1.465 5.341 10.381 1.00 98.25 104 LEU A CA 1
ATOM 815 C C . LEU A 1 104 ? 1.953 4.651 9.104 1.00 98.25 104 LEU A C 1
ATOM 817 O O . LEU A 1 104 ? 1.192 3.913 8.479 1.00 98.25 104 LEU A O 1
ATOM 821 N N . LEU A 1 105 ? 3.202 4.895 8.713 1.00 98.25 105 LEU A N 1
ATOM 822 C CA . LEU A 1 105 ? 3.790 4.364 7.483 1.00 98.25 105 LEU A CA 1
ATOM 823 C C . LEU A 1 105 ? 4.834 3.302 7.820 1.00 98.25 105 LEU A C 1
ATOM 825 O O . LEU A 1 105 ? 5.801 3.600 8.514 1.00 98.25 105 LEU A O 1
ATOM 829 N N . MET A 1 106 ? 4.662 2.089 7.297 1.00 98.19 106 MET A N 1
ATOM 830 C CA . MET A 1 106 ? 5.616 0.984 7.458 1.00 98.19 106 MET A CA 1
ATOM 831 C C . MET A 1 106 ? 6.018 0.421 6.093 1.00 98.19 106 MET A C 1
ATOM 833 O O . MET A 1 106 ? 5.169 0.270 5.212 1.00 98.19 106 MET A O 1
ATOM 837 N N . GLY A 1 107 ? 7.308 0.145 5.882 1.00 97.44 107 GLY A N 1
ATOM 838 C CA . GLY A 1 107 ? 7.825 -0.305 4.581 1.00 97.44 107 GLY A CA 1
ATOM 839 C C . GLY A 1 107 ? 7.821 0.776 3.486 1.00 97.44 107 GLY A C 1
ATOM 840 O O . GLY A 1 107 ? 7.716 0.452 2.300 1.00 97.44 107 GLY A O 1
ATOM 841 N N . TYR A 1 108 ? 7.883 2.062 3.855 1.00 96.69 108 TYR A N 1
ATOM 842 C CA . TYR A 1 108 ? 7.919 3.221 2.943 1.00 96.69 108 TYR A CA 1
ATOM 843 C C . TYR A 1 108 ? 9.349 3.754 2.748 1.00 96.69 108 TYR A C 1
ATOM 845 O O . TYR A 1 108 ? 9.648 4.918 2.993 1.00 96.69 108 TYR A O 1
ATOM 853 N N . ASP A 1 109 ? 10.253 2.898 2.282 1.00 95.69 109 ASP A N 1
ATOM 854 C CA . ASP A 1 109 ? 11.697 3.136 2.440 1.00 95.69 109 ASP A CA 1
ATOM 855 C C . ASP A 1 109 ? 12.264 4.244 1.553 1.00 95.69 109 ASP A C 1
ATOM 857 O O . ASP A 1 109 ? 13.321 4.798 1.848 1.00 95.69 109 ASP A O 1
ATOM 861 N N . CYS A 1 110 ? 11.604 4.536 0.425 1.00 93.88 110 CYS A N 1
ATOM 862 C CA . CYS A 1 110 ? 12.081 5.493 -0.580 1.00 93.88 110 CYS A CA 1
ATOM 863 C C . CYS A 1 110 ? 13.586 5.335 -0.890 1.00 93.88 110 CYS A C 1
ATOM 865 O O . CYS A 1 110 ? 14.319 6.316 -1.045 1.00 93.88 110 CYS A O 1
ATOM 867 N N . SER A 1 111 ? 14.050 4.087 -0.952 1.00 93.94 111 SER A N 1
ATOM 868 C CA . SER A 1 111 ? 15.455 3.706 -1.063 1.00 93.94 111 SER A CA 1
ATOM 869 C C . SER A 1 111 ? 15.568 2.320 -1.698 1.00 93.94 111 SER A C 1
ATOM 871 O O . SER A 1 111 ? 14.624 1.539 -1.630 1.00 93.94 111 SER A O 1
ATOM 873 N N . LEU A 1 112 ? 16.716 2.032 -2.318 1.00 94.00 112 LEU A N 1
ATOM 874 C CA . LEU A 1 112 ? 17.088 0.693 -2.805 1.00 94.00 112 LEU A CA 1
ATOM 875 C C . LEU A 1 112 ? 18.267 0.095 -2.026 1.00 94.00 112 LEU A C 1
ATOM 877 O O . LEU A 1 112 ? 18.723 -0.994 -2.357 1.00 94.00 112 LEU A O 1
ATOM 881 N N . VAL A 1 113 ? 18.793 0.818 -1.028 1.00 94.38 113 VAL A N 1
ATOM 882 C CA . VAL A 1 113 ? 20.031 0.445 -0.318 1.00 94.38 113 VAL A CA 1
ATOM 883 C C . VAL A 1 113 ? 19.909 -0.932 0.339 1.00 94.38 113 VAL A C 1
ATOM 885 O O . VAL A 1 113 ? 20.855 -1.707 0.296 1.00 94.38 113 VAL A O 1
ATOM 888 N N . ASN A 1 114 ? 18.725 -1.261 0.860 1.00 92.75 114 ASN A N 1
ATOM 889 C CA . ASN A 1 114 ? 18.457 -2.519 1.562 1.00 92.75 114 ASN A CA 1
ATOM 890 C C . ASN A 1 114 ? 17.703 -3.542 0.690 1.00 92.75 114 ASN A C 1
ATOM 892 O O . ASN A 1 114 ? 17.091 -4.469 1.212 1.00 92.75 114 ASN A O 1
ATOM 896 N N . GLY A 1 115 ? 17.709 -3.369 -0.636 1.00 93.00 115 GLY A N 1
ATOM 897 C CA . GLY A 1 115 ? 16.994 -4.228 -1.582 1.00 93.00 115 GLY A CA 1
ATOM 898 C C . GLY A 1 115 ? 15.756 -3.574 -2.202 1.00 93.00 115 GLY A C 1
ATOM 899 O O . GLY A 1 115 ? 15.515 -2.376 -2.060 1.00 93.00 115 GLY A O 1
ATOM 900 N N . LEU A 1 116 ? 14.986 -4.371 -2.951 1.00 93.44 116 LEU A N 1
ATOM 901 C CA . LEU A 1 116 ? 13.825 -3.892 -3.716 1.00 93.44 116 LEU A CA 1
ATOM 902 C C . LEU A 1 116 ? 12.534 -3.949 -2.897 1.00 93.44 116 LEU A C 1
ATOM 904 O O . LEU A 1 116 ? 11.836 -2.946 -2.761 1.00 93.44 116 LEU A O 1
ATOM 908 N N . HIS A 1 117 ? 12.233 -5.135 -2.372 1.00 94.69 117 HIS A N 1
ATOM 909 C CA . HIS A 1 117 ? 11.065 -5.433 -1.555 1.00 94.69 117 HIS A CA 1
ATOM 910 C C . HIS A 1 117 ? 11.397 -6.533 -0.552 1.00 94.69 117 HIS A C 1
ATOM 912 O O . HIS A 1 117 ? 12.262 -7.364 -0.835 1.00 94.69 117 HIS A O 1
ATOM 918 N N . TRP A 1 118 ? 10.646 -6.611 0.550 1.00 95.81 118 TRP A N 1
ATOM 919 C CA . TRP A 1 118 ? 10.749 -7.738 1.490 1.00 95.81 118 TRP A CA 1
ATOM 920 C C . TRP A 1 118 ? 10.442 -9.091 0.815 1.00 95.81 118 TRP A C 1
ATOM 922 O O . TRP A 1 118 ? 11.001 -10.115 1.186 1.00 95.81 118 TRP A O 1
ATOM 932 N N . HIS A 1 119 ? 9.597 -9.100 -0.225 1.00 92.81 119 HIS A N 1
ATOM 933 C CA . HIS A 1 119 ? 9.239 -10.297 -1.001 1.00 92.81 119 HIS A CA 1
ATOM 934 C C . HIS A 1 119 ? 10.138 -10.523 -2.233 1.00 92.81 119 HIS A C 1
ATOM 936 O O . HIS A 1 119 ? 9.769 -11.268 -3.141 1.00 92.81 119 HIS A O 1
ATOM 942 N N . GLY A 1 120 ? 11.277 -9.831 -2.324 1.00 91.88 120 GLY A N 1
ATOM 943 C CA . GLY A 1 120 ? 12.159 -9.878 -3.489 1.00 91.88 120 GLY A CA 1
ATOM 944 C C . GLY A 1 120 ? 11.590 -9.185 -4.734 1.00 91.88 120 GLY A C 1
ATOM 945 O O . GLY A 1 120 ? 10.611 -8.437 -4.681 1.00 91.88 120 GLY A O 1
ATOM 946 N N . ALA A 1 121 ? 12.235 -9.400 -5.879 1.00 90.81 121 ALA A N 1
ATOM 947 C CA . ALA A 1 121 ? 11.832 -8.781 -7.137 1.00 90.81 121 ALA A CA 1
ATOM 948 C C . ALA A 1 121 ? 10.515 -9.371 -7.666 1.00 90.81 121 ALA A C 1
ATOM 950 O O . ALA A 1 121 ? 10.300 -10.581 -7.643 1.00 90.81 121 ALA A O 1
ATOM 951 N N . TYR A 1 122 ? 9.666 -8.523 -8.240 1.00 85.31 122 TYR A N 1
ATOM 952 C CA . TYR A 1 122 ? 8.614 -8.990 -9.134 1.00 85.31 122 TYR A CA 1
ATOM 953 C C . TYR A 1 122 ? 9.239 -9.631 -10.376 1.00 85.31 122 TYR A C 1
ATOM 955 O O . TYR A 1 122 ? 10.098 -9.024 -11.017 1.00 85.31 122 TYR A O 1
ATOM 963 N N . THR A 1 123 ? 8.767 -10.817 -10.752 1.00 83.25 123 THR A N 1
ATOM 964 C CA . THR A 1 123 ? 9.122 -11.471 -12.024 1.00 83.25 123 THR A CA 1
ATOM 965 C C . THR A 1 123 ? 8.368 -10.865 -13.206 1.00 83.25 123 THR A C 1
ATOM 967 O O . THR A 1 123 ? 8.882 -10.781 -14.314 1.00 83.25 123 THR A O 1
ATOM 970 N N . GLU A 1 124 ? 7.144 -10.409 -12.951 1.00 79.06 124 GLU A N 1
ATOM 971 C CA . GLU A 1 124 ? 6.161 -10.084 -13.985 1.00 79.06 124 GLU A CA 1
ATOM 972 C C . GLU A 1 124 ? 5.590 -8.658 -13.890 1.00 79.06 124 GLU A C 1
ATOM 974 O O . GLU A 1 124 ? 4.841 -8.212 -14.760 1.00 79.06 124 GLU A O 1
ATOM 979 N N . ASN A 1 125 ? 5.945 -7.924 -12.837 1.00 81.38 125 ASN A N 1
ATOM 980 C CA . ASN A 1 125 ? 5.543 -6.539 -12.604 1.00 81.38 125 ASN A CA 1
ATOM 981 C C . ASN A 1 125 ? 6.771 -5.628 -12.507 1.00 81.38 125 ASN A C 1
ATOM 983 O O . ASN A 1 125 ? 7.912 -6.079 -12.434 1.00 81.38 125 ASN A O 1
ATOM 987 N N . ARG A 1 126 ? 6.539 -4.312 -12.524 1.00 84.94 126 ARG A N 1
ATOM 988 C CA . ARG A 1 126 ? 7.630 -3.335 -12.459 1.00 84.94 126 ARG A CA 1
ATOM 989 C C . ARG A 1 126 ? 8.269 -3.321 -11.075 1.00 84.94 126 ARG A C 1
ATOM 991 O O . ARG A 1 126 ? 7.590 -3.079 -10.082 1.00 84.94 126 ARG A O 1
ATOM 998 N N . ASN A 1 127 ? 9.587 -3.478 -11.055 1.00 90.50 127 ASN A N 1
ATOM 999 C CA . ASN A 1 127 ? 10.400 -3.275 -9.866 1.00 90.50 127 ASN A CA 1
ATOM 1000 C C . ASN A 1 127 ? 10.782 -1.792 -9.672 1.00 90.50 127 ASN A C 1
ATOM 1002 O O . ASN A 1 127 ? 10.782 -1.013 -10.636 1.00 90.50 127 ASN A O 1
ATOM 1006 N N . PRO A 1 128 ? 11.120 -1.390 -8.435 1.00 90.12 128 PRO A N 1
ATOM 1007 C CA . PRO A 1 128 ? 11.713 -0.099 -8.120 1.00 90.12 128 PRO A CA 1
ATOM 1008 C C . PRO A 1 128 ? 12.951 0.206 -8.973 1.00 90.12 128 PRO A C 1
ATOM 1010 O O . PRO A 1 128 ? 13.738 -0.675 -9.301 1.00 90.12 128 PRO A O 1
ATOM 1013 N N . THR A 1 129 ? 13.147 1.482 -9.302 1.00 92.62 129 THR A N 1
ATOM 1014 C CA . THR A 1 129 ? 14.349 1.983 -9.992 1.00 92.62 129 THR A CA 1
ATOM 1015 C C . THR A 1 129 ? 14.872 3.217 -9.268 1.00 92.62 129 THR A C 1
ATOM 1017 O O . THR A 1 129 ? 14.102 3.895 -8.585 1.00 92.62 129 THR A O 1
ATOM 1020 N N . SER A 1 130 ? 16.143 3.580 -9.460 1.00 92.81 130 SER A N 1
ATOM 1021 C CA . SER A 1 130 ? 16.725 4.782 -8.840 1.00 92.81 130 SER A CA 1
ATOM 1022 C C . SER A 1 130 ? 15.960 6.059 -9.215 1.00 92.81 130 SER A C 1
ATOM 1024 O O . SER A 1 130 ? 15.702 6.912 -8.367 1.00 92.81 130 SER A O 1
ATOM 1026 N N . LYS A 1 131 ? 15.491 6.162 -10.468 1.00 92.69 131 LYS A N 1
ATOM 1027 C CA . LYS A 1 131 ? 14.611 7.257 -10.917 1.00 92.69 131 LYS A CA 1
ATOM 1028 C C . LYS A 1 131 ? 13.260 7.239 -10.192 1.00 92.69 131 LYS A C 1
ATOM 1030 O O . LYS A 1 131 ? 12.740 8.298 -9.841 1.00 92.69 131 LYS A O 1
ATOM 1035 N N . GLY A 1 132 ? 12.701 6.048 -9.965 1.00 91.56 132 GLY A N 1
ATOM 1036 C CA . GLY A 1 132 ? 11.492 5.848 -9.164 1.00 91.56 132 GLY A CA 1
ATOM 1037 C C . GLY A 1 132 ? 11.673 6.329 -7.726 1.00 91.56 132 GLY A C 1
ATOM 1038 O O . GLY A 1 132 ? 10.863 7.118 -7.252 1.00 91.56 132 GLY A O 1
ATOM 1039 N N . VAL A 1 133 ? 12.781 5.961 -7.083 1.00 92.56 133 VAL A N 1
ATOM 1040 C CA . VAL A 1 133 ? 13.127 6.416 -5.730 1.00 92.56 133 VAL A CA 1
ATOM 1041 C C . VAL A 1 133 ? 13.223 7.937 -5.643 1.00 92.56 133 VAL A C 1
ATOM 1043 O O . VAL A 1 133 ? 12.604 8.536 -4.765 1.00 92.56 133 VAL A O 1
ATOM 1046 N N . LEU A 1 134 ? 13.924 8.588 -6.577 1.00 92.69 134 LEU A N 1
ATOM 1047 C CA . LEU A 1 134 ? 14.002 10.054 -6.603 1.00 92.69 134 LEU A CA 1
ATOM 1048 C C . LEU A 1 134 ? 12.621 10.702 -6.748 1.00 92.69 134 LEU A C 1
ATOM 1050 O O . LEU A 1 134 ? 12.382 11.766 -6.184 1.00 92.69 134 LEU A O 1
ATOM 1054 N N . LYS A 1 135 ? 11.710 10.079 -7.506 1.00 91.44 135 LYS A N 1
ATOM 1055 C CA . LYS A 1 135 ? 10.320 10.533 -7.611 1.00 91.44 135 LYS A CA 1
ATOM 1056 C C . LYS A 1 135 ? 9.587 10.370 -6.278 1.00 91.44 135 LYS A C 1
ATOM 1058 O O . LYS A 1 135 ? 8.926 11.314 -5.866 1.00 91.44 135 LYS A O 1
ATOM 1063 N N . TRP A 1 136 ? 9.700 9.218 -5.617 1.00 91.75 136 TRP A N 1
ATOM 1064 C CA . TRP A 1 136 ? 8.998 8.939 -4.358 1.00 91.75 136 TRP A CA 1
ATOM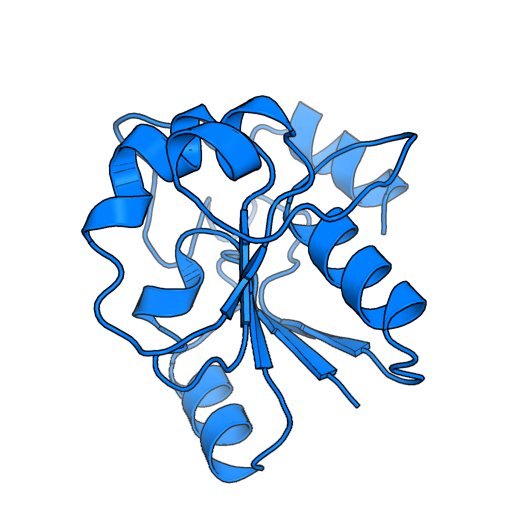 1065 C C . TRP A 1 136 ? 9.403 9.888 -3.236 1.00 91.75 136 TRP A C 1
ATOM 1067 O O . TRP A 1 1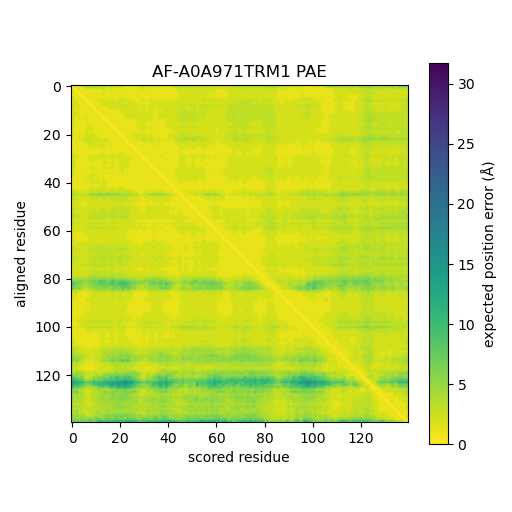36 ? 8.522 10.404 -2.565 1.00 91.75 136 TRP A O 1
ATOM 1077 N N . LYS A 1 137 ? 10.691 10.232 -3.126 1.00 89.69 137 LYS A N 1
ATOM 1078 C CA . LYS A 1 137 ? 11.193 11.234 -2.165 1.00 89.69 137 LYS A CA 1
ATOM 1079 C C . LYS A 1 137 ? 10.594 12.641 -2.323 1.00 89.69 137 LYS A C 1
ATOM 1081 O O . LYS A 1 137 ? 10.829 13.487 -1.479 1.00 89.69 137 LYS A O 1
ATOM 1086 N N . ARG A 1 138 ? 9.898 12.926 -3.431 1.00 88.94 138 ARG A N 1
ATOM 1087 C CA . ARG A 1 138 ? 9.164 14.189 -3.646 1.00 88.94 138 ARG A CA 1
ATOM 1088 C C . ARG A 1 138 ? 7.655 14.052 -3.434 1.00 88.94 138 ARG A C 1
ATOM 1090 O O . ARG A 1 138 ? 6.929 15.022 -3.615 1.00 88.94 138 ARG A O 1
ATOM 1097 N N . GLN A 1 139 ? 7.170 12.835 -3.204 1.00 85.75 139 GLN A N 1
ATOM 10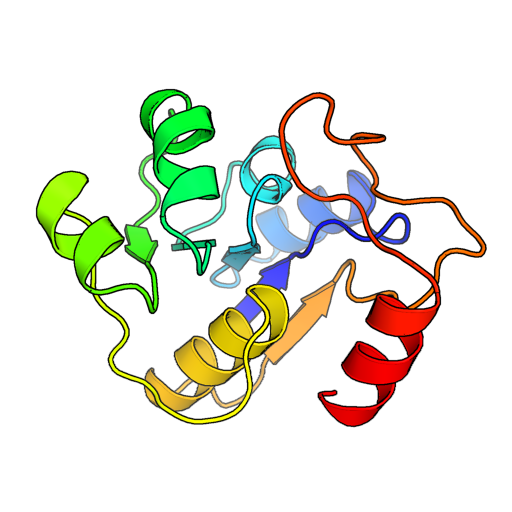98 C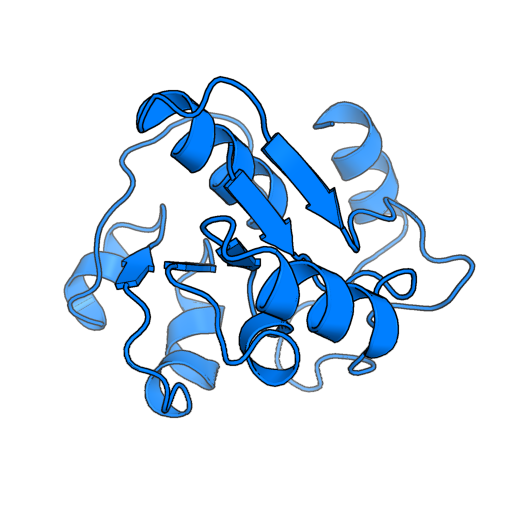 CA . GLN A 1 139 ? 5.748 12.507 -3.060 1.00 85.75 139 GLN A CA 1
ATOM 1099 C C . GLN A 1 139 ? 5.351 12.221 -1.609 1.00 85.75 139 GLN A C 1
ATOM 1101 O O . GLN A 1 139 ? 4.159 12.253 -1.309 1.00 85.75 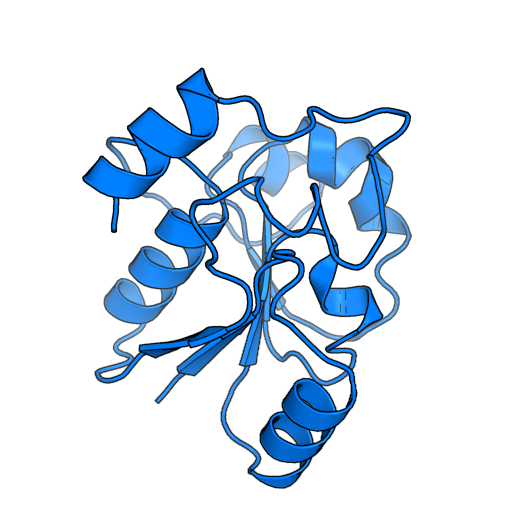139 GLN A O 1
ATOM 1106 N N . PHE A 1 140 ? 6.334 11.915 -0.765 1.00 82.12 140 PHE A N 1
ATOM 1107 C CA . PHE A 1 140 ? 6.247 11.813 0.687 1.00 82.12 140 PHE A CA 1
ATOM 1108 C C . PHE A 1 140 ? 7.133 12.909 1.272 1.00 82.12 140 PHE A C 1
ATOM 1110 O O . PHE A 1 140 ? 6.737 13.467 2.313 1.00 82.12 140 PHE A O 1
#

pLDDT: mean 95.74, std 3.95, range [79.06, 98.88]

Mean predicted aligned error: 2.67 Å

Sequence (140 aa):
MLVCIASGPSLTAEDCTLVEQSGIPTMAVNMSWKMARFAKYIYAGDRSWWDRNGKDIDIPAERWTCSFSAASHHKIKHHNVKGAYNSGMRAIQWGIDHGYKTILLMGYDCSLVNGLHWHGAYTENRNPTSKGVLKWKRQF

Secondary structure (DSSP, 8-state):
-EEEE---TT--HHHHHHHHHHT--EEEEGGGGGT-TT-SEEE--SHHHHHHHGGG--S-PEEEES-HHHHHHHT-EE----SS--HHHHHHHHHHHTT-S-EEEES----STT-S-TT---SSSPPP-HHHHHHHTTT-

Solvent-accessible surface area (backbone atoms only — not comparable to full-atom values): 7980 Å² total; per-residue (Å²): 96,35,39,40,33,36,47,18,46,80,45,49,70,65,58,40,51,54,46,57,75,66,69,56,52,27,33,12,23,62,72,23,38,78,73,36,63,80,26,52,29,37,28,42,41,53,44,72,58,44,76,73,48,52,83,72,61,86,58,95,37,48,48,37,20,56,26,62,70,34,15,65,74,71,73,39,45,66,45,92,72,81,82,86,87,52,40,65,59,50,47,53,50,50,39,49,77,71,66,40,87,42,75,48,79,40,17,76,63,64,58,62,88,80,42,71,24,63,83,50,76,56,93,87,54,91,64,86,44,74,71,52,28,62,52,42,66,74,71,111

Foldseek 3Di:
DEEEAEFAQQDDLVNLVVVLVVVHAYEYEQPSCVSNVVHQAYWYEDQVSCVPCVVVNPHPHQYEYCDPVNCVPVVGHHDPDDDDDDRRLSVVVVCVVVPNPDYHYHNLPLDCPSHFGNVHDDPRDDTDDPVNSVVSVVSD